Protein AF-A0A2W4R822-F1 (afdb_monomer)

Solvent-accessible surface area (backbone atoms only — not comparable to full-atom values): 5461 Å² total; per-residue (Å²): 138,84,80,76,93,74,80,90,73,60,89,44,71,54,50,55,82,86,47,73,68,58,57,60,53,53,79,74,40,86,81,59,82,81,73,61,55,45,79,55,100,42,69,72,57,42,53,51,50,51,54,52,33,53,55,48,50,53,51,52,53,52,51,51,53,53,52,50,50,53,51,53,52,52,53,52,52,51,50,52,51,30,62,74,70,72,52,130

Structure (mmCIF, N/CA/C/O backbone):
data_AF-A0A2W4R822-F1
#
_entry.id   AF-A0A2W4R822-F1
#
loop_
_atom_site.group_PDB
_atom_site.id
_atom_site.type_symbol
_atom_site.label_atom_id
_atom_site.label_alt_id
_atom_site.label_comp_id
_atom_site.label_asym_id
_atom_site.label_entity_id
_atom_site.label_seq_id
_atom_site.pdbx_PDB_ins_code
_atom_site.Cartn_x
_atom_site.Cartn_y
_atom_site.Cartn_z
_atom_site.occupancy
_atom_site.B_iso_or_equiv
_atom_site.auth_seq_id
_atom_site.auth_comp_id
_atom_site.auth_asym_id
_atom_site.auth_atom_id
_atom_site.pdbx_PDB_model_num
ATOM 1 N N . MET A 1 1 ? -21.495 -0.219 -6.165 1.00 37.28 1 MET A N 1
ATOM 2 C CA . MET A 1 1 ? -20.241 -0.933 -5.841 1.00 37.28 1 MET A CA 1
ATOM 3 C C . MET A 1 1 ? -19.086 0.029 -6.099 1.00 37.28 1 MET A C 1
ATOM 5 O O . MET A 1 1 ? -18.635 0.167 -7.225 1.00 37.28 1 MET A O 1
ATOM 9 N N . LEU A 1 2 ? -18.749 0.830 -5.086 1.00 38.31 2 LEU A N 1
ATOM 10 C CA . LEU A 1 2 ? -17.828 1.966 -5.182 1.00 38.31 2 LEU A CA 1
ATOM 11 C C . LEU A 1 2 ? -16.424 1.498 -4.791 1.00 38.31 2 LEU A C 1
ATOM 13 O O . LEU A 1 2 ? -16.121 1.400 -3.604 1.00 38.31 2 LEU A O 1
ATOM 17 N N . LEU A 1 3 ? -15.573 1.192 -5.773 1.00 43.75 3 LEU A N 1
ATOM 18 C CA . LEU A 1 3 ? -14.155 0.980 -5.499 1.00 43.75 3 LEU A CA 1
ATOM 19 C C . LEU A 1 3 ? -13.477 2.336 -5.298 1.00 43.75 3 LEU A C 1
ATOM 21 O O . LEU A 1 3 ? -13.326 3.149 -6.209 1.00 43.75 3 LEU A O 1
ATOM 25 N N . SER A 1 4 ? -13.129 2.543 -4.032 1.00 45.97 4 SER A N 1
ATOM 26 C CA . SER A 1 4 ? -12.294 3.589 -3.466 1.00 45.97 4 SER A CA 1
ATOM 27 C C . SER A 1 4 ? -11.081 3.899 -4.349 1.00 45.97 4 SER A C 1
ATOM 29 O O . SER A 1 4 ? -10.087 3.176 -4.360 1.00 45.97 4 SER A O 1
ATOM 31 N N . LYS A 1 5 ? -11.139 5.030 -5.059 1.00 54.47 5 LYS A N 1
ATOM 32 C CA . LYS A 1 5 ? -9.978 5.710 -5.649 1.00 54.47 5 LYS A CA 1
ATOM 33 C C . LYS A 1 5 ? -9.106 6.364 -4.563 1.00 54.47 5 LYS A C 1
ATOM 35 O O . LYS A 1 5 ? -8.930 7.579 -4.553 1.00 54.47 5 LYS A O 1
ATOM 40 N N . ARG A 1 6 ? -8.562 5.590 -3.626 1.00 52.22 6 ARG A N 1
ATOM 41 C CA . ARG A 1 6 ? -7.562 6.087 -2.667 1.00 52.22 6 ARG A CA 1
ATOM 42 C C . ARG A 1 6 ? -6.479 5.034 -2.462 1.00 52.22 6 ARG A C 1
ATOM 44 O O . ARG A 1 6 ? -6.743 4.019 -1.837 1.00 52.22 6 ARG A O 1
ATOM 51 N N . GLY A 1 7 ? -5.284 5.289 -3.003 1.00 42.44 7 GLY A N 1
ATOM 52 C CA . GLY A 1 7 ? -4.083 4.490 -2.710 1.00 42.44 7 GLY A CA 1
ATOM 53 C C . GLY A 1 7 ? -3.207 4.090 -3.901 1.00 42.44 7 GLY A C 1
ATOM 54 O O . GLY A 1 7 ? -2.290 3.296 -3.719 1.00 42.44 7 GLY A O 1
ATOM 55 N N . GLY A 1 8 ? -3.467 4.601 -5.108 1.00 49.75 8 GLY A N 1
ATOM 56 C CA . GLY A 1 8 ? -2.633 4.310 -6.274 1.00 49.75 8 GLY A CA 1
ATOM 57 C C . GLY A 1 8 ? -1.210 4.860 -6.125 1.00 49.75 8 GLY A C 1
ATOM 58 O O . GLY A 1 8 ? -1.017 6.071 -6.093 1.00 49.75 8 GLY A O 1
ATOM 59 N N . ASP A 1 9 ? -0.250 3.935 -6.109 1.00 56.44 9 ASP A N 1
ATOM 60 C CA . ASP A 1 9 ? 1.111 4.088 -6.638 1.00 56.44 9 ASP A CA 1
ATOM 61 C C . ASP A 1 9 ? 2.199 4.705 -5.745 1.00 56.44 9 ASP A C 1
ATOM 63 O O . ASP A 1 9 ? 2.979 5.541 -6.192 1.00 56.44 9 ASP A O 1
ATOM 67 N N . ILE A 1 10 ? 2.342 4.218 -4.507 1.00 51.00 10 ILE A N 1
ATOM 68 C CA . ILE A 1 10 ? 3.618 4.366 -3.764 1.00 51.00 10 ILE A CA 1
ATOM 69 C C . ILE A 1 10 ? 4.366 3.028 -3.657 1.00 51.00 10 ILE A C 1
ATOM 71 O O . ILE A 1 10 ? 5.592 3.014 -3.641 1.00 51.00 10 ILE A O 1
ATOM 75 N N . LYS A 1 11 ? 3.658 1.889 -3.693 1.00 49.59 11 LYS A N 1
ATOM 76 C CA . LYS A 1 11 ? 4.273 0.550 -3.594 1.00 49.59 11 LYS A CA 1
ATOM 77 C C . LYS A 1 11 ? 5.136 0.168 -4.806 1.00 49.59 11 LYS A C 1
ATOM 79 O O . LYS A 1 11 ? 5.878 -0.801 -4.742 1.00 49.59 11 LYS A O 1
ATOM 84 N N . ALA A 1 12 ? 5.015 0.898 -5.917 1.00 52.78 12 ALA A N 1
ATOM 85 C CA . ALA A 1 12 ? 5.494 0.452 -7.220 1.00 52.78 12 ALA A CA 1
ATOM 86 C C . ALA A 1 12 ? 6.416 1.437 -7.939 1.00 52.78 12 ALA A C 1
ATOM 88 O O . ALA A 1 12 ? 6.441 1.485 -9.167 1.00 52.78 12 ALA A O 1
ATOM 89 N N . HIS A 1 13 ? 7.205 2.217 -7.198 1.00 54.91 13 HIS A N 1
ATOM 90 C CA . HIS A 1 13 ? 8.083 3.191 -7.842 1.00 54.91 13 HIS A CA 1
ATOM 91 C C . HIS A 1 13 ? 9.160 2.557 -8.736 1.00 54.91 13 HIS A C 1
ATOM 93 O O . HIS A 1 13 ? 9.745 3.295 -9.501 1.00 54.91 13 HIS A O 1
ATOM 99 N N . LEU A 1 14 ? 9.395 1.234 -8.704 1.00 53.94 14 LEU A N 1
ATOM 100 C CA . LEU A 1 14 ? 10.275 0.523 -9.652 1.00 53.94 14 LEU A CA 1
ATOM 101 C C . LEU A 1 14 ? 9.551 -0.451 -10.601 1.00 53.94 14 LEU A C 1
ATOM 103 O O . LEU A 1 14 ? 10.182 -1.010 -11.495 1.00 53.94 14 LEU A O 1
ATOM 107 N N . PHE A 1 15 ? 8.239 -0.657 -10.462 1.00 60.69 15 PHE A N 1
ATOM 108 C CA . PHE A 1 15 ? 7.520 -1.582 -11.342 1.00 60.69 15 PHE A CA 1
ATOM 109 C C . PHE A 1 15 ? 6.894 -0.843 -12.520 1.00 60.69 15 PHE A C 1
ATOM 111 O O . PHE A 1 15 ? 6.265 0.204 -12.357 1.00 60.69 15 PHE A O 1
ATOM 118 N N . ALA A 1 16 ? 7.044 -1.427 -13.708 1.00 64.31 16 ALA A N 1
ATOM 119 C CA . ALA A 1 16 ? 6.325 -0.999 -14.898 1.00 64.31 16 ALA A CA 1
ATOM 120 C C . ALA A 1 16 ? 4.818 -1.008 -14.609 1.00 64.31 16 ALA A C 1
ATOM 122 O O . ALA A 1 16 ? 4.295 -2.005 -14.104 1.00 64.31 16 ALA A O 1
ATOM 123 N N . ARG A 1 17 ? 4.104 0.073 -14.944 1.00 69.62 17 ARG A N 1
ATOM 124 C CA . ARG A 1 17 ? 2.636 0.078 -14.876 1.00 69.62 17 ARG A CA 1
ATOM 125 C C . ARG A 1 17 ? 2.095 -0.835 -15.985 1.00 69.62 17 ARG A C 1
ATOM 127 O O . ARG A 1 17 ? 2.250 -0.493 -17.158 1.00 69.62 17 ARG A O 1
ATOM 134 N N . PRO A 1 18 ? 1.472 -1.982 -15.658 1.00 72.81 18 PRO A N 1
ATOM 135 C CA . PRO A 1 18 ? 1.008 -2.907 -16.681 1.00 72.81 18 PRO A CA 1
ATOM 136 C C . PRO A 1 18 ? -0.167 -2.305 -17.461 1.00 72.81 18 PRO A C 1
ATOM 138 O O . PRO A 1 18 ? -1.041 -1.650 -16.891 1.00 72.81 18 PRO A O 1
ATOM 141 N N . SER A 1 19 ? -0.215 -2.559 -18.769 1.00 78.25 19 SER A N 1
ATOM 142 C CA . SER A 1 19 ? -1.345 -2.204 -19.632 1.00 78.25 19 SER A CA 1
ATOM 143 C C . SER A 1 19 ? -1.703 -3.369 -20.551 1.00 78.25 19 SER A C 1
ATOM 145 O O . SER A 1 19 ? -0.859 -4.213 -20.854 1.00 78.25 19 SER A O 1
ATOM 147 N N . PHE A 1 20 ? -2.958 -3.422 -21.004 1.00 81.62 20 PHE A N 1
ATOM 148 C CA . PHE A 1 20 ? -3.435 -4.496 -21.882 1.00 81.62 20 PHE A CA 1
ATOM 149 C C . PHE A 1 20 ? -2.601 -4.594 -23.167 1.00 81.62 20 PHE A C 1
ATOM 151 O O . PHE A 1 20 ? -2.156 -5.675 -23.544 1.00 81.62 20 PHE A O 1
ATOM 158 N N . LEU A 1 21 ? -2.316 -3.448 -23.792 1.00 83.69 21 LEU A N 1
ATOM 159 C CA . LEU A 1 21 ? -1.518 -3.382 -25.014 1.00 83.69 21 LEU A CA 1
ATOM 160 C C . LEU A 1 21 ? -0.059 -3.805 -24.776 1.00 83.69 21 LEU A C 1
ATOM 162 O O . LEU A 1 21 ? 0.493 -4.549 -25.580 1.00 83.69 21 LEU A O 1
ATOM 166 N N . SER A 1 22 ? 0.537 -3.400 -23.647 1.00 78.19 22 SER A N 1
ATOM 167 C CA . SER A 1 22 ? 1.873 -3.860 -23.232 1.00 78.19 22 SER A CA 1
ATOM 168 C C . SER A 1 22 ? 1.908 -5.379 -23.001 1.00 78.19 22 SER A C 1
ATOM 170 O O . SER A 1 22 ? 2.870 -6.042 -23.383 1.00 78.19 22 SER A O 1
ATOM 172 N N . GLY A 1 23 ? 0.833 -5.954 -22.451 1.00 79.81 23 GLY A N 1
ATOM 173 C CA . GLY A 1 23 ? 0.684 -7.401 -22.285 1.00 79.81 23 GLY A CA 1
ATOM 174 C C . GLY A 1 23 ? 0.636 -8.167 -23.611 1.00 79.81 23 GLY A C 1
ATOM 175 O O . GLY A 1 23 ? 1.287 -9.199 -23.735 1.00 79.81 23 GLY A O 1
ATOM 176 N N . VAL A 1 24 ? -0.076 -7.647 -24.617 1.00 85.88 24 VAL A N 1
ATOM 177 C CA . VAL A 1 24 ? -0.125 -8.247 -25.966 1.00 85.88 24 VAL A CA 1
ATOM 178 C C . VAL A 1 24 ? 1.224 -8.126 -26.675 1.00 85.88 24 VAL A C 1
ATOM 180 O O . VAL A 1 24 ? 1.699 -9.099 -27.256 1.00 85.88 24 VAL A O 1
ATOM 183 N N . ALA A 1 25 ? 1.874 -6.963 -26.588 1.00 83.31 25 ALA A N 1
ATOM 184 C CA . ALA A 1 25 ? 3.182 -6.732 -27.200 1.00 83.31 25 ALA A CA 1
ATOM 185 C C . ALA A 1 25 ? 4.268 -7.673 -26.640 1.00 83.31 25 ALA A C 1
ATOM 187 O O . ALA A 1 25 ? 5.143 -8.112 -27.382 1.00 83.31 25 ALA A O 1
ATOM 188 N N . ARG A 1 26 ? 4.160 -8.076 -25.366 1.00 79.75 26 ARG A N 1
ATOM 189 C CA . ARG A 1 26 ? 5.053 -9.067 -24.740 1.00 79.75 26 ARG A CA 1
ATOM 190 C C . ARG A 1 26 ? 5.015 -10.458 -25.376 1.00 79.75 26 ARG A C 1
ATOM 192 O O . ARG A 1 26 ? 6.003 -11.173 -25.269 1.00 79.75 26 ARG A O 1
ATOM 199 N N . LEU A 1 27 ? 3.930 -10.853 -26.048 1.00 84.69 27 LEU A N 1
ATOM 200 C CA . LEU A 1 27 ? 3.837 -12.175 -26.692 1.00 84.69 27 LEU A CA 1
ATOM 201 C C . LEU A 1 27 ? 4.779 -12.326 -27.894 1.00 84.69 27 LEU A C 1
ATOM 203 O O . LEU A 1 27 ? 5.119 -13.445 -28.269 1.00 84.69 27 LEU A O 1
ATOM 207 N N . VAL A 1 28 ? 5.194 -11.208 -28.493 1.00 87.44 28 VAL A N 1
ATOM 208 C CA . VAL A 1 28 ? 6.098 -11.170 -29.652 1.00 87.44 28 VAL A CA 1
ATOM 209 C C . VAL A 1 28 ? 7.471 -10.575 -29.312 1.00 87.44 28 VAL A C 1
ATOM 211 O O . VAL A 1 28 ? 8.360 -10.549 -30.160 1.00 87.44 28 VAL A O 1
ATOM 214 N N . ASP A 1 29 ? 7.673 -10.146 -28.063 1.00 80.88 29 ASP A N 1
ATOM 215 C CA . ASP A 1 29 ? 8.922 -9.570 -27.555 1.00 80.88 29 ASP A CA 1
ATOM 216 C C . ASP A 1 29 ? 9.898 -10.649 -27.076 1.00 80.88 29 ASP A C 1
ATOM 218 O O . ASP A 1 29 ? 10.203 -10.779 -25.891 1.00 80.88 29 ASP A O 1
ATOM 222 N N . VAL A 1 30 ? 10.400 -11.450 -28.017 1.00 78.38 30 VAL A N 1
ATOM 223 C CA . VAL A 1 30 ? 11.326 -12.561 -27.721 1.00 78.38 30 VAL A CA 1
ATOM 224 C C . VAL A 1 30 ? 12.668 -12.060 -27.160 1.00 78.38 30 VAL A C 1
ATOM 226 O O . VAL A 1 30 ? 13.357 -12.791 -26.454 1.00 78.38 30 VAL A O 1
ATOM 229 N N . LEU A 1 31 ? 13.033 -10.806 -27.445 1.00 80.50 31 LEU A N 1
ATOM 230 C CA . LEU A 1 31 ? 14.294 -10.188 -27.019 1.00 80.50 31 LEU A CA 1
ATOM 231 C C . LEU A 1 31 ? 14.167 -9.337 -25.741 1.00 80.50 31 LEU A C 1
ATOM 233 O O . LEU A 1 31 ? 15.168 -8.789 -25.286 1.00 80.50 31 LEU A O 1
ATOM 237 N N . GLY A 1 32 ? 12.972 -9.228 -25.147 1.00 71.31 32 GLY A N 1
ATOM 238 C CA . GLY A 1 32 ? 12.756 -8.511 -23.882 1.00 71.31 32 GLY A CA 1
ATOM 239 C C . GLY A 1 32 ? 12.942 -6.990 -23.959 1.00 71.31 32 GLY A C 1
ATOM 240 O O . GLY A 1 32 ? 13.262 -6.357 -22.951 1.00 71.31 32 GLY A O 1
ATOM 241 N N . THR A 1 33 ? 12.764 -6.407 -25.144 1.00 74.50 33 THR A N 1
ATOM 242 C CA . THR A 1 33 ? 12.970 -4.978 -25.434 1.00 74.50 33 THR A CA 1
ATOM 243 C C . THR A 1 33 ? 11.902 -4.059 -24.842 1.00 74.50 33 THR A C 1
ATOM 245 O O . THR A 1 33 ? 12.129 -2.858 -24.739 1.00 74.50 33 THR A O 1
ATOM 248 N N . LEU A 1 34 ? 10.762 -4.602 -24.403 1.00 72.81 34 LEU A N 1
ATOM 249 C CA . LEU A 1 34 ? 9.654 -3.845 -23.806 1.00 72.81 34 LEU A CA 1
ATOM 250 C C . LEU A 1 34 ? 9.712 -3.776 -22.269 1.00 72.81 34 LEU A C 1
ATOM 252 O O . LEU A 1 34 ? 8.748 -3.348 -21.629 1.00 72.81 34 LEU A O 1
ATOM 256 N N . ASN A 1 35 ? 10.815 -4.201 -21.646 1.00 66.75 35 ASN A N 1
ATOM 257 C CA . ASN A 1 35 ? 10.994 -4.098 -20.198 1.00 66.75 35 ASN A CA 1
ATOM 258 C C . ASN A 1 35 ? 11.450 -2.689 -19.784 1.00 66.75 35 ASN A C 1
ATOM 260 O O . ASN A 1 35 ? 12.622 -2.454 -19.499 1.00 66.75 35 ASN A O 1
ATOM 264 N N . GLU A 1 36 ? 10.502 -1.756 -19.702 1.00 63.78 36 GLU A N 1
ATOM 265 C CA . GLU A 1 36 ? 10.721 -0.443 -19.088 1.00 63.78 36 GLU A CA 1
ATOM 266 C C . GLU A 1 36 ? 10.363 -0.479 -17.599 1.00 63.78 36 GLU A C 1
ATOM 268 O O . GLU A 1 36 ? 9.193 -0.517 -17.216 1.00 63.78 36 GLU A O 1
ATOM 273 N N . TYR A 1 37 ? 11.381 -0.471 -16.742 1.00 64.38 37 TYR A N 1
ATOM 274 C CA . TYR A 1 37 ? 11.215 -0.270 -15.304 1.00 64.38 37 TYR A CA 1
ATOM 275 C C . TYR A 1 37 ? 11.270 1.223 -14.986 1.00 64.38 37 TYR A C 1
ATOM 277 O O . TYR A 1 37 ? 11.976 1.985 -15.646 1.00 64.38 37 TYR A O 1
ATOM 285 N N . ASN A 1 38 ? 10.565 1.648 -13.939 1.00 65.31 38 ASN A N 1
ATOM 286 C CA . ASN A 1 38 ? 10.760 2.999 -13.426 1.00 65.31 38 ASN A CA 1
ATOM 287 C C . ASN A 1 38 ? 12.212 3.131 -12.931 1.00 65.31 38 ASN A C 1
ATOM 289 O O . ASN A 1 38 ? 12.687 2.318 -12.137 1.00 65.31 38 ASN A O 1
ATOM 293 N N . SER A 1 39 ? 12.922 4.147 -13.414 1.00 58.19 39 SER A N 1
ATOM 294 C CA . SER A 1 39 ? 14.338 4.351 -13.115 1.00 58.19 39 SER A CA 1
ATOM 295 C C . SER A 1 39 ? 14.524 5.269 -11.909 1.00 58.19 39 SER A C 1
ATOM 297 O O . SER A 1 39 ? 14.057 6.409 -11.921 1.00 58.19 39 SER A O 1
ATOM 299 N N . ALA A 1 40 ? 15.282 4.823 -10.909 1.00 64.38 40 ALA A N 1
ATOM 300 C CA . ALA A 1 40 ? 15.876 5.725 -9.929 1.00 64.38 40 ALA A CA 1
ATOM 301 C C . ALA A 1 40 ? 17.252 6.204 -10.441 1.00 64.38 40 ALA A C 1
ATOM 303 O O . ALA A 1 40 ? 17.994 5.398 -11.002 1.00 64.38 40 ALA A O 1
ATOM 304 N N . PRO A 1 41 ? 17.633 7.477 -10.223 1.00 70.62 41 PRO A N 1
ATOM 305 C CA . PRO A 1 41 ? 18.942 8.015 -10.610 1.00 70.62 41 PRO A CA 1
ATOM 306 C C . PRO A 1 41 ? 20.157 7.207 -10.124 1.00 70.62 41 PRO A C 1
ATOM 308 O O . PRO A 1 41 ? 21.218 7.266 -10.736 1.00 70.62 41 PRO A O 1
ATOM 311 N N . ASN A 1 42 ? 20.026 6.484 -9.008 1.00 76.19 42 ASN A N 1
ATOM 312 C CA . ASN A 1 42 ? 21.023 5.548 -8.494 1.00 76.19 42 ASN A CA 1
ATOM 313 C C . ASN A 1 42 ? 20.365 4.517 -7.556 1.00 76.19 42 ASN A C 1
ATOM 315 O O . ASN A 1 42 ? 19.251 4.733 -7.073 1.00 76.19 42 ASN A O 1
ATOM 319 N N . GLY A 1 43 ? 21.073 3.412 -7.290 1.00 77.94 43 GLY A N 1
ATOM 320 C CA . GLY A 1 43 ? 20.589 2.319 -6.433 1.00 77.94 43 GLY A CA 1
ATOM 321 C C . GLY A 1 43 ? 20.243 2.766 -5.011 1.00 77.94 43 GLY A C 1
ATOM 322 O O . GLY A 1 43 ? 19.177 2.432 -4.511 1.00 77.94 43 GLY A O 1
ATOM 323 N N . ASN A 1 44 ? 21.059 3.636 -4.408 1.00 76.81 44 ASN A N 1
ATOM 324 C CA . ASN A 1 44 ? 20.807 4.152 -3.057 1.00 76.81 44 ASN A CA 1
ATOM 325 C C . ASN A 1 44 ? 19.455 4.878 -2.952 1.00 76.81 44 ASN A C 1
ATOM 327 O O . ASN A 1 44 ? 18.761 4.787 -1.940 1.00 76.81 44 ASN A O 1
ATOM 331 N N . LEU A 1 45 ? 19.071 5.609 -4.000 1.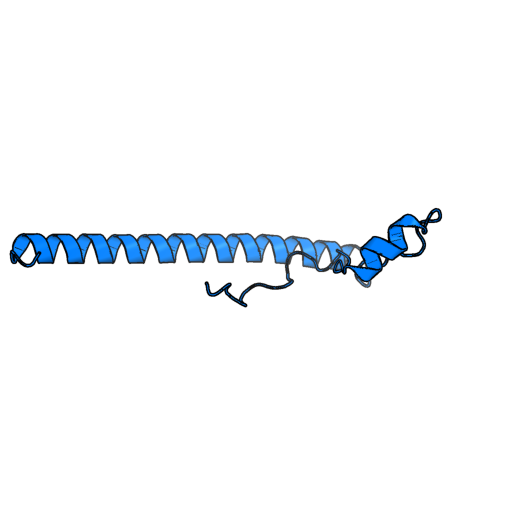00 78.69 45 LEU A N 1
ATOM 332 C CA . LEU A 1 45 ? 17.798 6.312 -4.051 1.00 78.69 45 LEU A CA 1
ATOM 333 C C . LEU A 1 45 ? 16.625 5.347 -4.295 1.00 78.69 45 LEU A C 1
ATOM 335 O O . LEU A 1 45 ? 15.550 5.555 -3.732 1.00 78.69 45 LEU A O 1
ATOM 339 N N . ALA A 1 46 ? 16.833 4.274 -5.066 1.00 76.50 46 ALA A N 1
ATOM 340 C CA . ALA A 1 46 ? 15.853 3.195 -5.207 1.00 76.50 46 ALA A CA 1
ATOM 341 C C . ALA A 1 46 ? 15.566 2.521 -3.856 1.00 76.50 46 ALA A C 1
ATOM 343 O O . ALA A 1 46 ? 14.404 2.409 -3.467 1.00 76.50 46 ALA A O 1
ATOM 344 N N . ASP A 1 47 ? 16.617 2.162 -3.116 1.00 82.44 47 ASP A N 1
ATOM 345 C CA . ASP A 1 47 ? 16.515 1.517 -1.803 1.00 82.44 47 ASP A CA 1
ATOM 346 C C . ASP A 1 47 ? 15.834 2.427 -0.778 1.00 82.44 47 ASP A C 1
ATOM 348 O O . ASP A 1 47 ? 14.978 1.986 -0.003 1.00 82.44 47 ASP A O 1
ATOM 352 N N . PHE A 1 48 ? 16.157 3.725 -0.809 1.00 85.94 48 PHE A N 1
ATOM 353 C CA . PHE A 1 48 ? 15.491 4.725 0.019 1.00 85.94 48 PHE A CA 1
ATOM 354 C C . PHE A 1 48 ? 13.988 4.799 -0.277 1.00 85.94 48 PHE A C 1
ATOM 356 O O . PHE A 1 48 ? 13.176 4.785 0.651 1.00 85.94 48 PHE A O 1
ATOM 363 N N . TYR A 1 49 ? 13.596 4.867 -1.555 1.00 82.25 49 TYR A N 1
ATOM 364 C CA . TYR A 1 49 ? 12.183 4.917 -1.928 1.00 82.25 49 TYR A CA 1
ATOM 365 C C . TYR A 1 49 ? 11.440 3.629 -1.578 1.00 82.25 49 TYR A C 1
ATOM 367 O O . TYR A 1 49 ? 10.320 3.720 -1.074 1.00 82.25 49 TYR A O 1
ATOM 375 N N . ALA A 1 50 ? 12.058 2.465 -1.785 1.00 83.12 50 ALA A N 1
ATOM 376 C CA . ALA A 1 50 ? 11.487 1.175 -1.409 1.00 83.12 50 ALA A CA 1
ATOM 377 C C . ALA A 1 50 ? 11.250 1.100 0.107 1.00 83.12 50 ALA A C 1
ATOM 379 O O . ALA A 1 50 ? 10.119 0.921 0.553 1.00 83.12 50 ALA A O 1
ATOM 380 N N . THR A 1 51 ? 12.281 1.392 0.904 1.00 88.25 51 THR A N 1
ATOM 381 C CA . THR A 1 51 ? 12.195 1.371 2.373 1.00 88.25 51 THR A CA 1
ATOM 382 C C . THR A 1 51 ? 11.152 2.361 2.893 1.00 88.25 51 THR A C 1
ATOM 384 O O . THR A 1 51 ? 10.359 2.048 3.782 1.00 88.25 51 THR A O 1
ATOM 387 N N . ARG A 1 52 ? 11.109 3.573 2.326 1.00 89.75 52 ARG A N 1
ATOM 388 C CA . ARG A 1 52 ? 10.105 4.583 2.682 1.00 89.75 52 ARG A CA 1
ATOM 389 C C . ARG A 1 52 ? 8.687 4.123 2.338 1.00 89.75 52 ARG A C 1
ATOM 391 O O . ARG A 1 52 ? 7.767 4.394 3.110 1.00 89.75 52 ARG A O 1
ATOM 398 N N . ALA A 1 53 ? 8.494 3.488 1.183 1.00 83.62 53 ALA A N 1
ATOM 399 C CA . ALA A 1 53 ? 7.196 2.970 0.763 1.00 83.62 53 ALA A CA 1
ATOM 400 C C . ALA A 1 53 ? 6.694 1.875 1.715 1.00 83.62 53 ALA A C 1
ATOM 402 O O . ALA A 1 53 ? 5.528 1.917 2.113 1.00 83.62 53 ALA A O 1
ATOM 403 N N . ASP A 1 54 ? 7.575 0.968 2.138 1.00 87.56 54 ASP A N 1
ATOM 404 C CA . ASP A 1 54 ? 7.244 -0.100 3.084 1.00 87.56 54 ASP A CA 1
ATOM 405 C C . ASP A 1 54 ? 6.837 0.464 4.449 1.00 87.56 54 ASP A C 1
ATOM 407 O O . ASP A 1 54 ? 5.771 0.127 4.968 1.00 87.56 54 ASP A O 1
ATOM 411 N N . TRP A 1 55 ? 7.607 1.411 4.994 1.00 93.19 55 TRP A N 1
ATOM 412 C CA . TRP A 1 55 ? 7.250 2.074 6.253 1.00 93.19 55 TRP A CA 1
ATOM 413 C C . TRP A 1 55 ? 5.941 2.851 6.173 1.00 93.19 55 TRP A C 1
ATOM 415 O O . TRP A 1 55 ? 5.156 2.843 7.123 1.00 93.19 55 TRP A O 1
ATOM 425 N N . LYS A 1 56 ?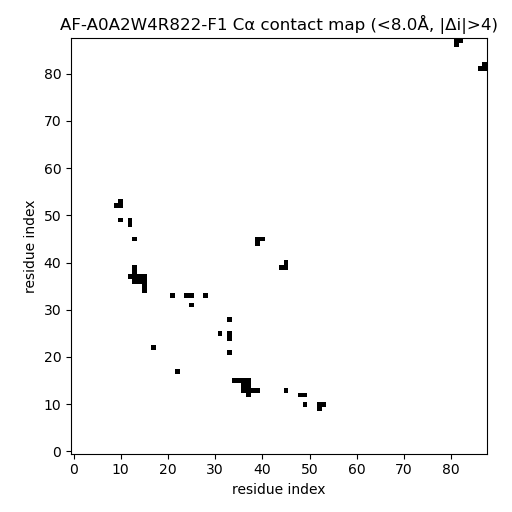 5.676 3.506 5.038 1.00 92.00 56 LYS A N 1
ATOM 426 C CA . LYS A 1 56 ? 4.395 4.178 4.828 1.00 92.00 56 LYS A CA 1
ATOM 427 C C . LYS A 1 56 ? 3.243 3.171 4.851 1.00 92.00 56 LYS A C 1
ATOM 429 O O . LYS A 1 56 ? 2.234 3.443 5.491 1.00 92.00 56 LYS A O 1
ATOM 434 N N . ALA A 1 57 ? 3.392 2.030 4.179 1.00 88.88 57 ALA A N 1
ATOM 435 C CA . ALA A 1 57 ? 2.366 0.994 4.163 1.00 88.88 57 ALA A CA 1
ATOM 436 C C . ALA A 1 57 ? 2.075 0.458 5.573 1.00 88.88 57 ALA A C 1
ATOM 438 O O . ALA A 1 57 ? 0.913 0.384 5.954 1.00 88.88 57 ALA A O 1
ATOM 439 N N . VAL A 1 58 ? 3.113 0.185 6.370 1.00 93.69 58 VAL A N 1
ATOM 440 C CA . VAL A 1 58 ? 2.953 -0.222 7.777 1.00 93.69 58 VAL A CA 1
ATOM 441 C C . VAL A 1 58 ? 2.176 0.829 8.574 1.00 93.69 58 VAL A C 1
ATOM 443 O O . VAL A 1 58 ? 1.257 0.486 9.314 1.00 93.69 58 VAL A O 1
ATOM 446 N N . GLY A 1 59 ? 2.510 2.113 8.411 1.00 95.12 59 GLY A N 1
ATOM 447 C CA . GLY A 1 59 ? 1.804 3.202 9.088 1.00 95.12 59 GLY A CA 1
ATOM 448 C C . GLY A 1 59 ? 0.335 3.322 8.673 1.00 95.12 59 GLY A C 1
ATOM 449 O O . GLY A 1 59 ? -0.530 3.491 9.533 1.00 95.12 59 GLY A O 1
ATOM 450 N N . ASP A 1 60 ? 0.046 3.202 7.375 1.00 93.50 60 ASP A N 1
ATOM 451 C CA . ASP A 1 60 ? -1.323 3.216 6.851 1.00 93.50 60 ASP A CA 1
ATOM 452 C C . ASP A 1 60 ? -2.144 2.045 7.429 1.00 93.50 60 ASP A C 1
ATOM 454 O O . ASP A 1 60 ? -3.269 2.251 7.889 1.00 93.50 60 ASP A O 1
ATOM 458 N N . ASP A 1 61 ? -1.567 0.839 7.470 1.00 95.06 61 ASP A N 1
ATOM 459 C CA . ASP A 1 61 ? -2.223 -0.365 7.993 1.00 95.06 61 ASP A CA 1
ATOM 460 C C . ASP A 1 61 ? -2.483 -0.256 9.508 1.00 95.06 61 ASP A C 1
ATOM 462 O O . ASP A 1 61 ? -3.573 -0.581 9.985 1.00 95.06 61 ASP A O 1
ATOM 466 N N . MET A 1 62 ? -1.521 0.269 10.278 1.00 96.19 62 MET A N 1
ATOM 467 C CA . MET A 1 62 ? -1.698 0.543 11.711 1.00 96.19 62 MET A CA 1
ATOM 468 C C . MET A 1 62 ? -2.811 1.561 11.967 1.00 96.19 62 MET A C 1
ATOM 470 O O . MET A 1 62 ? -3.635 1.378 12.867 1.00 96.19 62 MET A O 1
ATOM 474 N N . TRP A 1 63 ? -2.846 2.639 11.181 1.00 94.94 63 TRP A N 1
ATOM 475 C CA . TRP A 1 63 ? -3.873 3.667 11.306 1.00 94.94 63 TRP A CA 1
ATOM 476 C C . TRP A 1 63 ? -5.266 3.115 11.002 1.00 94.94 63 TRP A 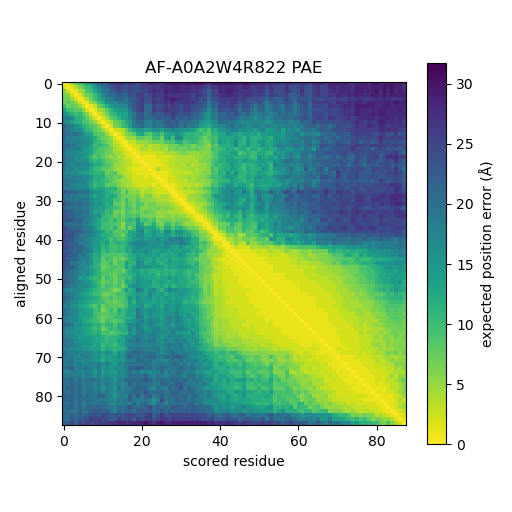C 1
ATOM 478 O O . TRP A 1 63 ? -6.219 3.394 11.732 1.00 94.94 63 TRP A O 1
ATOM 488 N N . GLU A 1 64 ? -5.385 2.297 9.957 1.00 94.75 64 GLU A N 1
ATOM 489 C CA . GLU A 1 64 ? -6.645 1.652 9.603 1.00 94.75 64 GLU A CA 1
ATOM 490 C C . GLU A 1 64 ? -7.114 0.685 10.699 1.00 94.75 64 GL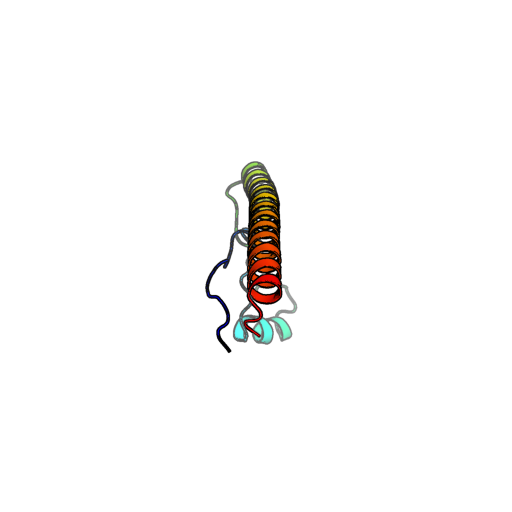U A C 1
ATOM 492 O O . GLU A 1 64 ? -8.285 0.725 11.080 1.00 94.75 64 GLU A O 1
ATOM 497 N N . ALA A 1 65 ? -6.206 -0.100 11.286 1.00 94.44 65 ALA A N 1
ATOM 498 C CA . ALA A 1 65 ? -6.525 -0.996 12.397 1.00 94.44 65 ALA A CA 1
ATOM 499 C C . ALA A 1 65 ? -7.031 -0.236 13.638 1.00 94.44 65 ALA A C 1
ATOM 501 O O . ALA A 1 65 ? -8.050 -0.606 14.226 1.00 94.44 65 ALA A O 1
ATOM 502 N N . LEU A 1 66 ? -6.368 0.864 14.016 1.00 95.25 66 LEU A N 1
ATOM 503 C CA . LEU A 1 66 ? -6.807 1.724 15.125 1.00 95.25 66 LEU A CA 1
ATOM 504 C C . LEU A 1 66 ? -8.179 2.342 14.856 1.00 95.25 66 LEU A C 1
ATOM 506 O O . LEU A 1 66 ? -9.048 2.378 15.731 1.00 95.25 66 LEU A O 1
ATOM 510 N N . ARG A 1 67 ? -8.387 2.825 13.630 1.00 94.50 67 ARG A N 1
ATOM 511 C CA . ARG A 1 67 ? -9.657 3.402 13.202 1.00 94.50 67 ARG A CA 1
ATOM 512 C C . ARG A 1 67 ? -10.784 2.373 13.294 1.00 94.50 67 ARG A C 1
ATOM 514 O O . ARG A 1 67 ? -11.842 2.689 13.837 1.00 94.50 67 ARG A O 1
ATOM 521 N N . GLN A 1 68 ? -10.554 1.154 12.811 1.00 93.75 68 GLN A N 1
ATOM 522 C CA . GLN A 1 68 ? -11.522 0.065 12.894 1.00 93.75 68 GLN A CA 1
ATOM 523 C C . GLN A 1 68 ? -11.846 -0.297 14.349 1.00 93.75 68 GLN A C 1
ATOM 525 O O . GLN A 1 68 ? -13.022 -0.366 14.708 1.00 93.75 68 GLN A O 1
ATOM 530 N N . PHE A 1 69 ? -10.831 -0.435 15.204 1.00 93.94 69 PHE A N 1
ATOM 531 C CA . PHE A 1 69 ? -11.025 -0.704 16.629 1.00 93.94 69 PHE A CA 1
ATOM 532 C C . PHE A 1 69 ? -11.908 0.355 17.308 1.00 93.94 69 PHE A C 1
ATOM 534 O O . PHE A 1 69 ? -12.855 0.015 18.020 1.00 93.94 69 PHE A O 1
ATOM 541 N N . ASN A 1 70 ? -11.651 1.640 17.044 1.00 92.56 70 ASN A N 1
ATOM 542 C CA . ASN A 1 70 ? -12.453 2.732 17.596 1.00 92.56 70 ASN A CA 1
ATOM 543 C C . ASN A 1 70 ? -13.913 2.673 17.130 1.00 92.56 70 ASN A C 1
ATOM 545 O O . ASN A 1 70 ? -14.823 2.848 17.941 1.00 92.56 70 ASN A O 1
ATOM 549 N N . TYR A 1 71 ? -14.160 2.393 15.847 1.00 92.50 71 TYR A N 1
ATOM 550 C CA . TYR A 1 71 ? -15.527 2.233 15.346 1.00 92.50 71 TYR A CA 1
ATOM 551 C C . TYR A 1 71 ? -16.251 1.059 16.005 1.00 92.50 71 TYR A C 1
ATOM 553 O O . TYR A 1 71 ? -17.413 1.194 16.388 1.00 92.50 71 TYR A O 1
ATOM 561 N N . GLU A 1 72 ? -15.577 -0.077 16.176 1.00 92.62 72 GLU A N 1
ATOM 562 C CA . GLU A 1 72 ? -16.152 -1.243 16.847 1.00 92.62 72 GLU A CA 1
ATOM 563 C C . GLU A 1 72 ? -16.467 -0.963 18.321 1.00 92.62 72 GLU A C 1
ATOM 565 O O . GLU A 1 72 ? -17.513 -1.393 18.815 1.00 92.62 72 GLU A O 1
ATOM 570 N N . ALA A 1 73 ? -15.604 -0.222 19.022 1.00 91.69 73 ALA A N 1
ATOM 571 C CA . ALA A 1 73 ? -15.837 0.189 20.403 1.00 91.69 73 ALA A CA 1
ATOM 572 C C . ALA A 1 73 ? -17.074 1.094 20.525 1.00 91.69 73 ALA A C 1
ATOM 574 O O . ALA A 1 73 ? -17.940 0.843 21.365 1.00 91.69 73 ALA A O 1
ATOM 575 N N . ILE A 1 74 ? -17.205 2.087 19.639 1.00 91.00 74 ILE A N 1
ATOM 576 C CA . ILE A 1 74 ? -18.362 2.993 19.605 1.00 91.00 74 ILE A CA 1
ATOM 577 C C . ILE A 1 74 ? -19.649 2.218 19.291 1.00 91.00 74 ILE A C 1
ATOM 579 O O . ILE A 1 74 ? -20.645 2.383 19.988 1.00 91.00 74 ILE A O 1
ATOM 583 N N . GLN A 1 75 ? -19.631 1.314 18.307 1.00 92.62 75 GLN A N 1
ATOM 584 C CA . GLN A 1 75 ? -20.808 0.501 17.975 1.00 92.62 75 GLN A CA 1
ATOM 585 C C . GLN A 1 75 ? -21.216 -0.464 19.092 1.00 92.62 75 GLN A C 1
ATOM 587 O O . GLN A 1 75 ? -22.392 -0.805 19.214 1.00 92.62 75 GLN A O 1
ATOM 592 N N . LYS A 1 76 ? -20.259 -0.981 19.869 1.00 92.44 76 LYS A N 1
ATOM 593 C CA . LYS A 1 76 ? -20.564 -1.823 21.034 1.00 92.44 76 LYS A CA 1
ATOM 594 C C . LYS A 1 76 ? -21.226 -1.003 22.139 1.00 92.44 76 LYS A C 1
ATOM 596 O O . LYS A 1 76 ? -22.195 -1.478 22.722 1.00 9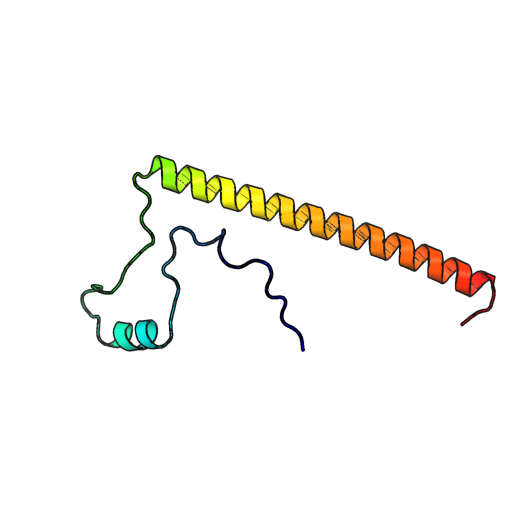2.44 76 LYS A O 1
ATOM 601 N N . ALA A 1 77 ? -20.740 0.214 22.385 1.00 89.12 77 ALA A N 1
ATOM 602 C CA . ALA A 1 77 ? -21.339 1.125 23.355 1.00 89.12 77 ALA A CA 1
ATOM 603 C C . ALA A 1 77 ? -22.769 1.522 22.953 1.00 89.12 77 ALA A C 1
ATOM 605 O O . ALA A 1 77 ? -23.681 1.386 23.762 1.00 89.12 77 ALA A O 1
ATOM 606 N N . ASP A 1 78 ? -22.978 1.911 21.692 1.00 90.44 78 ASP A N 1
ATOM 607 C CA . ASP A 1 78 ? -24.296 2.292 21.171 1.00 90.44 78 ASP A CA 1
ATOM 608 C C . ASP A 1 78 ? -25.304 1.133 21.241 1.00 90.44 78 ASP A C 1
ATOM 610 O O . ASP A 1 78 ? -26.407 1.290 21.764 1.00 90.44 78 ASP A O 1
ATOM 614 N N . ARG A 1 79 ? -24.894 -0.081 20.843 1.00 89.19 79 ARG A N 1
ATOM 615 C CA . ARG A 1 79 ? -25.731 -1.286 20.983 1.00 89.19 79 ARG A CA 1
ATOM 616 C C . ARG A 1 79 ? -26.099 -1.588 22.433 1.00 89.19 79 ARG A C 1
ATOM 618 O O . ARG A 1 79 ? -27.241 -1.951 22.699 1.00 89.19 79 ARG A O 1
ATOM 625 N N . ALA A 1 80 ? -25.162 -1.434 23.369 1.00 88.50 80 ALA A N 1
ATOM 626 C CA . ALA A 1 80 ? -25.452 -1.614 24.789 1.00 88.50 80 ALA A CA 1
ATOM 627 C C . ALA A 1 80 ? -26.461 -0.566 25.293 1.00 88.50 80 ALA A C 1
ATOM 629 O O . ALA A 1 80 ? -27.368 -0.899 26.051 1.00 88.50 80 ALA A O 1
ATOM 630 N N . THR A 1 81 ? -26.358 0.686 24.836 1.00 90.00 81 THR A N 1
ATOM 631 C CA . THR A 1 81 ? -27.336 1.737 25.153 1.00 90.00 81 THR A CA 1
ATOM 632 C C . THR A 1 81 ? -28.719 1.428 24.576 1.00 90.00 81 THR A C 1
ATOM 634 O O . THR A 1 81 ? -29.704 1.528 25.304 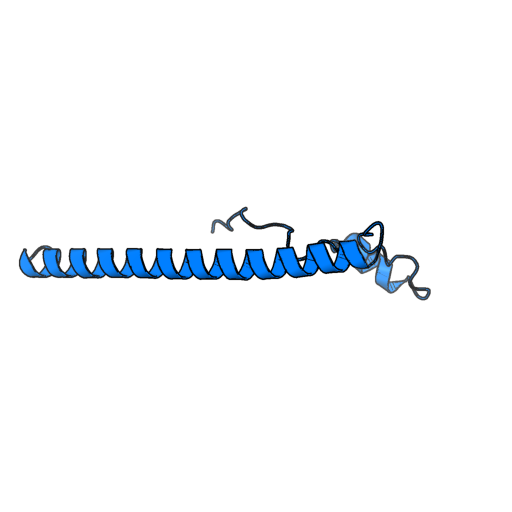1.00 90.00 81 THR A O 1
ATOM 637 N N . GLN A 1 82 ? -28.808 0.996 23.316 1.00 89.12 82 GLN A N 1
ATOM 638 C CA . GLN A 1 82 ? -30.072 0.599 22.685 1.00 89.12 82 GLN A CA 1
ATOM 639 C C . GLN A 1 82 ? -30.750 -0.565 23.423 1.00 89.12 82 GLN A C 1
ATOM 641 O O . GLN A 1 82 ? -31.935 -0.479 23.750 1.00 89.12 82 GLN A O 1
ATOM 646 N N . GLN A 1 83 ? -29.978 -1.589 23.807 1.00 90.25 83 GLN A N 1
ATOM 647 C CA . GLN A 1 83 ? -30.466 -2.706 24.624 1.00 90.25 83 GLN A CA 1
ATOM 648 C C . GLN A 1 83 ? -31.005 -2.248 25.987 1.00 90.25 83 GLN A C 1
ATOM 650 O O . GLN A 1 83 ? -32.079 -2.688 2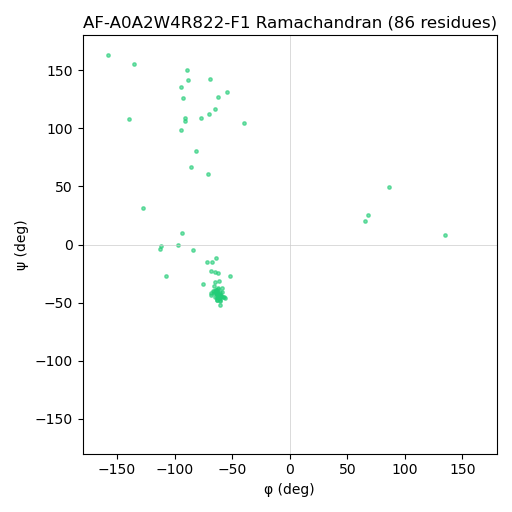6.394 1.00 90.25 83 GLN A O 1
ATOM 655 N N . CYS A 1 84 ? -30.303 -1.348 26.681 1.00 84.06 84 CYS A N 1
ATOM 656 C CA . CYS A 1 84 ? -30.756 -0.809 27.967 1.00 84.06 84 CYS A CA 1
ATOM 657 C C . CYS A 1 84 ? -32.032 0.039 27.846 1.00 84.06 84 CYS A C 1
ATOM 659 O O . CYS A 1 84 ? -32.861 0.024 28.752 1.00 84.06 84 CYS A O 1
ATOM 661 N N . LEU A 1 85 ? -32.189 0.783 26.747 1.00 88.88 85 LEU A N 1
ATOM 662 C CA . LEU A 1 85 ? -33.353 1.641 26.503 1.00 88.88 85 LEU A CA 1
ATOM 663 C C . LEU A 1 85 ? -34.548 0.887 25.893 1.00 88.88 85 LEU A C 1
ATOM 665 O O . LEU A 1 85 ? -35.611 1.481 25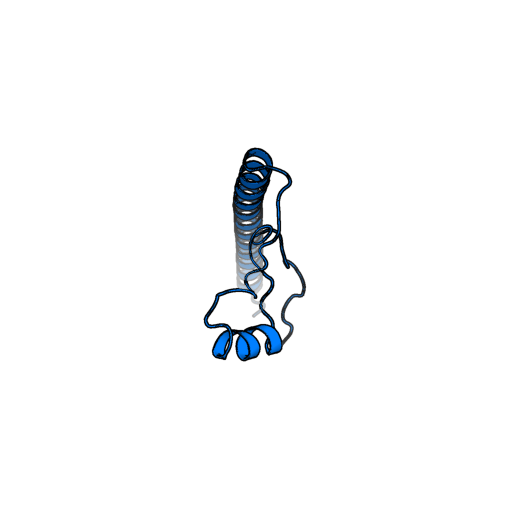.729 1.00 88.88 85 LEU A O 1
ATOM 669 N N . GLY A 1 86 ? -34.395 -0.401 25.562 1.00 82.44 86 GLY A N 1
ATOM 670 C CA . GLY A 1 86 ? -35.438 -1.196 24.905 1.00 82.44 86 GLY A CA 1
ATOM 671 C C . GLY A 1 86 ? -35.770 -0.720 23.486 1.00 82.44 86 GLY A C 1
ATOM 672 O O . GLY A 1 86 ? -36.853 -1.004 22.978 1.00 82.44 86 GLY A O 1
ATOM 673 N N . LEU A 1 87 ? -34.856 0.028 22.863 1.00 69.38 87 LEU A N 1
ATOM 674 C CA . LEU A 1 87 ? -34.946 0.461 21.474 1.00 69.38 87 LEU A CA 1
ATOM 675 C C . LEU A 1 87 ? -34.241 -0.618 20.643 1.00 69.38 87 LEU A C 1
ATOM 677 O O . LEU A 1 87 ? -33.031 -0.779 20.768 1.00 69.38 87 LEU A O 1
ATOM 681 N N . PHE A 1 88 ? -35.003 -1.406 19.885 1.00 63.22 88 PHE A N 1
ATOM 682 C CA . PHE A 1 88 ? -34.476 -2.457 19.007 1.00 63.22 88 PHE A CA 1
ATOM 683 C C . PHE A 1 88 ? -34.160 -1.917 17.613 1.00 63.22 88 PHE A C 1
ATOM 685 O O . PHE A 1 88 ? -34.966 -1.099 17.111 1.00 63.22 88 PHE A O 1
#

Radius of gyration: 22.73 Å; Cα contacts (8 Å, |Δi|>4): 30; chains: 1; bounding box: 56×21×58 Å

Sequence (88 aa):
MLLSKRGGDIKAHLFARPSFLSGVARLVDVLGTLNEYNSAPNGNLADFYATRADWKAVGDDMWEALRQFNYEAIQKADRATQQCLGLF

Mean predicted aligned error: 13.38 Å

Secondary structure (DSSP, 8-state):
--------SSTTTTS----HHHHHHTTT-TT-TT--PPPPSSHHHHHHHHHHHHHHHHHHHHHHHHHHHHHHHHHHHHHHHHHHHT--

Foldseek 3Di:
DDDDPPDPDLQAQFPDDDDPVLVVVVVVPPVCPSPDTNDDPDPVVVVVSNVVSVVVVVVVVVVVVVVVVVVVVVVVVVVVVCVV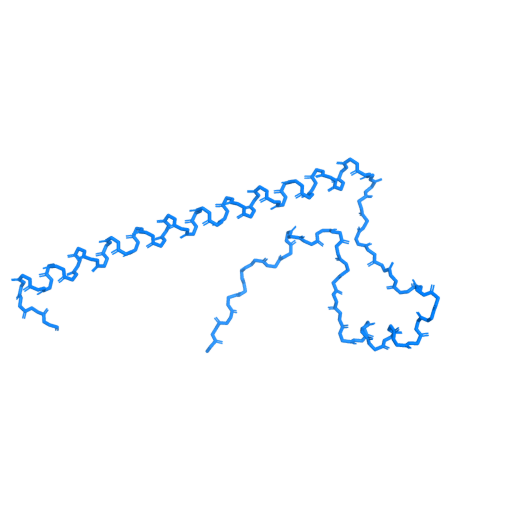VVND

pLDDT: mean 77.53, std 15.77, range [37.28, 96.19]